Protein AF-A0A6P0Y173-F1 (afdb_monomer_lite)

Foldseek 3Di:
DVVVVVVPDPDLVVVLVVLLVVLVVCVVVVVLLVSVVSLQVNVVVLVHHDDSADDPVSLVVLLVVLVVLPVVDPLLCLVVWDEFDPPSLVSNLSSLVSNQVSCVVPPVNCNSVSLSVLQVSCSPRNDDPCNLVSLQSNLVVQCVPVVRNVSSVSSNVSSVD

pLDDT: mean 86.29, std 15.06, range [36.0, 98.5]

Radius of gyration: 15.88 Å; chains: 1; bounding box: 37×30×43 Å

Sequence (161 aa):
MANILLERAKDVWDKVKACEVKIQILISKNQLLEAIQIGLKFLAFLGIYLPEKPDENDVKREEDEIKQKLSCKQIESLIYLPIMREKKQLASMRILSSLLNAAYLGLPKLLPLIVAKQVDLSITYGNMDVSPSAYANHALILCSNVDNIDLGYSLGNLALD

Structure (mmCIF, N/CA/C/O backbone):
data_AF-A0A6P0Y173-F1
#
_entry.id   AF-A0A6P0Y173-F1
#
loop_
_atom_site.group_PDB
_atom_site.id
_atom_site.type_symbol
_atom_site.label_atom_id
_atom_site.label_alt_id
_atom_site.label_comp_id
_atom_site.label_asym_id
_atom_site.label_entity_id
_atom_site.label_seq_id
_atom_site.pdbx_PDB_ins_code
_atom_site.Cartn_x
_atom_site.Cartn_y
_atom_site.Cartn_z
_atom_site.occupancy
_atom_site.B_iso_or_equiv
_atom_site.auth_seq_id
_atom_site.auth_comp_id
_atom_site.auth_asym_id
_atom_site.auth_atom_id
_atom_site.pdbx_PDB_model_num
ATOM 1 N N . MET A 1 1 ? -18.164 -6.371 22.403 1.00 36.00 1 MET A N 1
ATOM 2 C CA . MET A 1 1 ? -18.966 -6.358 21.154 1.00 36.00 1 MET A CA 1
ATOM 3 C C . MET A 1 1 ? -18.128 -6.367 19.869 1.00 36.00 1 MET A C 1
ATOM 5 O O . MET A 1 1 ? -18.474 -7.120 18.971 1.00 36.00 1 MET A O 1
ATOM 9 N N . ALA A 1 2 ? -17.036 -5.593 19.753 1.00 38.81 2 ALA A N 1
ATOM 10 C CA . ALA A 1 2 ? -16.230 -5.513 18.520 1.00 38.81 2 ALA A CA 1
ATOM 11 C C . ALA A 1 2 ? -15.533 -6.831 18.103 1.00 38.81 2 ALA A C 1
ATOM 13 O O . ALA A 1 2 ? -15.385 -7.079 16.910 1.00 38.81 2 ALA A O 1
ATOM 14 N N . ASN A 1 3 ? -15.182 -7.703 19.059 1.00 41.62 3 ASN A N 1
ATOM 15 C CA . ASN A 1 3 ? -14.514 -8.982 18.769 1.00 41.62 3 ASN A CA 1
ATOM 16 C C . ASN A 1 3 ? -15.436 -10.040 18.134 1.00 41.62 3 ASN A C 1
ATOM 18 O O . ASN A 1 3 ? -14.967 -10.858 17.355 1.00 41.62 3 ASN A O 1
ATOM 22 N N . ILE A 1 4 ? -16.751 -9.988 18.379 1.00 41.81 4 ILE A N 1
ATOM 23 C CA . ILE A 1 4 ? -17.706 -10.996 17.868 1.00 41.81 4 ILE A CA 1
ATOM 24 C C . ILE A 1 4 ? -18.034 -10.757 16.379 1.00 41.81 4 ILE A C 1
ATOM 26 O O . ILE A 1 4 ? -18.337 -11.689 15.637 1.00 41.81 4 ILE A O 1
ATOM 30 N N . LEU A 1 5 ? -17.920 -9.510 15.906 1.00 42.31 5 LEU A N 1
ATOM 31 C CA . LEU A 1 5 ? -18.108 -9.154 14.492 1.00 42.31 5 LEU A CA 1
ATOM 32 C C . LEU A 1 5 ? -16.970 -9.667 13.588 1.00 42.31 5 LEU A C 1
ATOM 34 O O . LEU A 1 5 ? -17.189 -9.872 12.396 1.00 42.31 5 LEU A O 1
ATOM 38 N N . LEU A 1 6 ? -15.777 -9.919 14.139 1.00 47.28 6 LEU A N 1
ATOM 39 C CA . LEU A 1 6 ? -14.631 -10.437 13.384 1.00 47.28 6 LEU A CA 1
ATOM 40 C C . LEU A 1 6 ? -14.712 -11.952 13.134 1.00 47.28 6 LEU A C 1
ATOM 42 O O . LEU A 1 6 ? -14.209 -12.414 12.110 1.00 47.28 6 LEU A O 1
ATOM 46 N N . GLU A 1 7 ? -15.389 -12.712 13.996 1.00 44.06 7 GLU A N 1
ATOM 47 C CA . GLU A 1 7 ? -15.530 -14.173 13.861 1.00 44.06 7 GLU A CA 1
ATOM 48 C C . GLU A 1 7 ? -16.681 -14.602 12.933 1.00 44.06 7 GLU A C 1
ATOM 50 O O . GLU A 1 7 ? -16.680 -15.726 12.438 1.00 44.06 7 GLU A O 1
ATOM 55 N N . ARG A 1 8 ? -17.653 -13.719 12.649 1.00 44.91 8 ARG A N 1
ATOM 56 C CA . ARG A 1 8 ? -18.863 -14.057 11.864 1.00 44.91 8 ARG A CA 1
ATOM 57 C C . ARG A 1 8 ? -18.916 -13.535 10.428 1.00 44.91 8 ARG A C 1
ATOM 59 O O . ARG A 1 8 ? -19.860 -13.877 9.716 1.00 44.91 8 ARG A O 1
ATOM 66 N N . ALA A 1 9 ? -17.953 -12.738 9.971 1.00 45.97 9 ALA A N 1
ATOM 67 C CA . ALA A 1 9 ? -17.941 -12.323 8.568 1.00 45.97 9 ALA A CA 1
ATOM 68 C C . ALA A 1 9 ? -17.528 -13.511 7.679 1.00 45.97 9 ALA A C 1
ATOM 70 O O . ALA A 1 9 ? -16.369 -13.928 7.693 1.00 45.97 9 ALA A O 1
ATOM 71 N N . LYS A 1 10 ? -18.502 -14.063 6.944 1.00 57.09 10 LYS A N 1
ATOM 72 C CA . LYS A 1 10 ? -18.350 -15.238 6.068 1.00 57.09 10 LYS A CA 1
ATOM 73 C C . LYS A 1 10 ? -17.581 -14.942 4.774 1.00 57.09 10 LYS A C 1
ATOM 75 O O . LYS A 1 10 ? -17.178 -15.884 4.101 1.00 57.09 10 LYS A O 1
ATOM 80 N N . ASP A 1 11 ? -17.339 -13.670 4.455 1.00 78.44 11 ASP A N 1
ATOM 81 C CA . ASP A 1 11 ? -16.552 -13.245 3.300 1.00 78.44 11 ASP A CA 1
ATOM 82 C C . ASP A 1 11 ? -15.548 -12.146 3.694 1.00 78.44 11 ASP A C 1
ATOM 84 O O . ASP A 1 11 ? -15.872 -11.209 4.431 1.00 78.44 11 ASP A O 1
ATOM 88 N N . VAL A 1 12 ? -14.311 -12.254 3.201 1.00 81.00 12 VAL A N 1
ATOM 89 C CA . VAL A 1 12 ? -13.256 -11.241 3.385 1.00 81.00 12 VAL A CA 1
ATOM 90 C C . VAL A 1 12 ? -13.728 -9.874 2.884 1.00 81.00 12 VAL A C 1
ATOM 92 O O . VAL A 1 12 ? -13.390 -8.844 3.467 1.00 81.00 12 VAL A O 1
ATOM 95 N N . TRP A 1 13 ? -14.591 -9.871 1.869 1.00 86.38 13 TRP A N 1
ATOM 96 C CA . TRP A 1 13 ? -15.142 -8.673 1.253 1.00 86.38 13 TRP A CA 1
ATOM 97 C C . TRP A 1 13 ? -16.067 -7.867 2.165 1.00 86.38 13 TRP A C 1
ATOM 99 O O . TRP A 1 13 ? -16.044 -6.638 2.107 1.00 86.38 13 TRP A O 1
ATOM 109 N N . ASP A 1 14 ? -16.820 -8.515 3.055 1.00 88.88 14 ASP A N 1
ATOM 110 C CA . ASP A 1 14 ? -17.654 -7.801 4.028 1.00 88.88 14 ASP A CA 1
ATOM 111 C C . ASP A 1 14 ? -16.785 -7.076 5.061 1.00 88.88 14 ASP A C 1
ATOM 113 O O . ASP A 1 14 ? -17.052 -5.927 5.423 1.00 88.88 14 ASP A O 1
ATOM 117 N N . LYS A 1 15 ? -15.694 -7.723 5.494 1.00 90.56 15 LYS A N 1
ATOM 118 C CA . LYS A 1 15 ? -14.717 -7.117 6.409 1.00 90.56 15 LYS A CA 1
ATOM 119 C C . LYS A 1 15 ? -14.014 -5.928 5.756 1.00 90.56 15 LYS A C 1
ATOM 121 O O . LYS A 1 15 ? -13.855 -4.902 6.414 1.00 90.56 15 LYS A O 1
ATOM 126 N N . VAL A 1 16 ? -13.637 -6.054 4.481 1.00 94.25 16 VAL A N 1
ATOM 127 C CA . VAL A 1 16 ? -13.009 -4.972 3.705 1.00 94.25 16 VAL A CA 1
ATOM 128 C C . VAL A 1 16 ? -13.944 -3.772 3.624 1.00 94.25 16 VAL A C 1
ATOM 130 O O . VAL A 1 16 ? -13.565 -2.697 4.075 1.00 94.25 16 VAL A O 1
ATOM 133 N N . LYS A 1 17 ? -15.191 -3.960 3.171 1.00 94.38 17 LYS A N 1
ATOM 134 C CA . LYS A 1 17 ? -16.179 -2.871 3.071 1.00 94.38 17 LYS A CA 1
ATOM 135 C C . LYS A 1 17 ? -16.407 -2.179 4.413 1.00 94.38 17 LYS A C 1
ATOM 137 O O . LYS A 1 17 ? -16.424 -0.954 4.492 1.00 94.38 17 LYS A O 1
ATOM 142 N N . ALA A 1 18 ? -16.552 -2.953 5.490 1.00 95.31 18 ALA A N 1
ATOM 143 C CA . ALA A 1 18 ? -16.719 -2.395 6.827 1.00 95.31 18 ALA A CA 1
ATOM 144 C C . ALA A 1 18 ? -15.488 -1.593 7.286 1.00 95.31 18 ALA A C 1
ATOM 146 O O . ALA A 1 18 ? -15.638 -0.581 7.972 1.00 95.31 18 ALA A O 1
ATOM 147 N N . CYS A 1 19 ? -14.279 -2.033 6.927 1.00 96.88 19 CYS A N 1
ATOM 148 C CA . CYS A 1 19 ? -13.046 -1.309 7.219 1.00 96.88 19 CYS A CA 1
ATOM 149 C C . CYS A 1 19 ? -12.946 -0.010 6.410 1.00 96.88 19 CYS A C 1
ATOM 151 O O . CYS A 1 19 ? -12.697 1.040 6.994 1.00 96.88 19 CYS A O 1
ATOM 153 N N . GLU A 1 20 ? -13.213 -0.057 5.103 1.00 97.12 20 GLU A N 1
ATOM 154 C CA . GLU A 1 20 ? -13.207 1.114 4.217 1.00 97.12 20 GLU A CA 1
ATOM 155 C C . GLU A 1 20 ? -14.170 2.193 4.718 1.00 97.12 20 GLU A C 1
ATOM 157 O O . GLU A 1 20 ? -13.779 3.345 4.879 1.00 97.12 20 GLU A O 1
ATOM 162 N N . VAL A 1 21 ? -15.409 1.816 5.048 1.00 97.81 21 VAL A N 1
ATOM 163 C CA . VAL A 1 21 ? -16.408 2.755 5.581 1.00 97.81 21 VAL A CA 1
ATOM 164 C C . VAL A 1 21 ? -15.919 3.406 6.877 1.00 97.81 21 VAL A C 1
ATOM 166 O O . VAL A 1 21 ? -16.058 4.616 7.044 1.00 97.81 21 VAL A O 1
ATOM 169 N N . LYS A 1 22 ? -15.303 2.641 7.787 1.00 98.00 22 LYS A N 1
ATOM 170 C CA . LYS A 1 22 ? -14.732 3.199 9.025 1.00 98.00 22 LYS A CA 1
ATOM 171 C C . LYS A 1 22 ? -13.598 4.180 8.743 1.00 98.00 22 LYS A C 1
ATOM 173 O O . LYS A 1 22 ? -13.576 5.244 9.355 1.00 98.00 22 LYS A O 1
ATOM 178 N N . ILE A 1 23 ? -12.696 3.838 7.823 1.00 98.31 23 ILE A N 1
ATOM 179 C CA . ILE A 1 23 ? -11.605 4.719 7.387 1.00 98.31 23 ILE A CA 1
ATOM 180 C C . ILE A 1 23 ? -12.187 6.032 6.850 1.00 98.31 23 ILE A C 1
ATOM 182 O O . ILE A 1 23 ? -11.801 7.097 7.321 1.00 98.31 23 ILE A O 1
ATOM 186 N N . GLN A 1 24 ? -13.180 5.976 5.957 1.00 97.88 24 GLN A N 1
ATOM 187 C CA . GLN A 1 24 ? -13.796 7.180 5.387 1.00 97.88 24 GLN A CA 1
ATOM 188 C C . GLN A 1 24 ? -14.530 8.032 6.433 1.00 97.88 24 GLN A C 1
ATOM 190 O O . GLN A 1 24 ? -14.412 9.256 6.419 1.00 97.88 24 GLN A O 1
ATOM 195 N N . ILE A 1 25 ? -15.235 7.413 7.387 1.00 98.19 25 ILE A N 1
ATOM 196 C CA . ILE A 1 25 ? -15.872 8.136 8.500 1.00 98.19 25 ILE A CA 1
ATOM 197 C C . ILE A 1 25 ? -14.822 8.887 9.324 1.00 98.19 25 ILE A C 1
ATOM 199 O O . ILE A 1 25 ? -15.028 10.052 9.657 1.00 98.19 25 ILE A O 1
ATOM 203 N N . LEU A 1 26 ? -13.694 8.255 9.642 1.00 98.31 26 LEU A N 1
ATOM 204 C CA . LEU A 1 26 ? -12.624 8.890 10.414 1.00 98.31 26 LEU A CA 1
ATOM 205 C C . LEU A 1 26 ? -11.963 10.024 9.629 1.00 98.31 26 LEU A C 1
ATOM 207 O O . LEU A 1 26 ? -11.776 11.108 10.175 1.00 98.31 26 LEU A O 1
ATOM 211 N N . ILE A 1 27 ? -11.704 9.824 8.334 1.00 97.38 27 ILE A N 1
ATOM 212 C CA . ILE A 1 27 ? -11.196 10.877 7.446 1.00 97.38 27 ILE A CA 1
ATOM 213 C C . ILE A 1 27 ? -12.158 12.073 7.416 1.00 97.38 27 ILE A C 1
ATOM 215 O O . ILE A 1 27 ? -11.715 13.202 7.601 1.00 97.38 27 ILE A O 1
ATOM 219 N N . SER A 1 28 ? -13.474 11.851 7.290 1.00 96.94 28 SER A N 1
ATOM 220 C CA . SER A 1 28 ? -14.474 12.938 7.299 1.00 96.94 28 SER A CA 1
ATOM 221 C C . SER A 1 28 ? -14.523 13.729 8.612 1.00 96.94 28 SER A C 1
ATOM 223 O O . SER A 1 28 ? -14.963 14.875 8.632 1.00 96.94 28 SER A O 1
ATOM 225 N N . LYS A 1 29 ? -14.048 13.129 9.708 1.00 97.62 29 LYS A N 1
ATOM 226 C CA . LYS A 1 29 ? -13.920 13.757 11.029 1.00 97.62 29 LYS A CA 1
ATOM 227 C C . LYS A 1 29 ? -12.521 14.325 11.284 1.00 97.62 29 LYS A C 1
ATOM 229 O O . LYS A 1 29 ? -12.228 14.722 12.407 1.00 97.62 29 LYS A O 1
ATOM 234 N N . ASN A 1 30 ? -11.656 14.343 10.267 1.00 95.81 30 ASN A N 1
ATOM 235 C CA . ASN A 1 30 ? -10.248 14.729 10.357 1.00 95.81 30 ASN A CA 1
ATOM 236 C C . ASN A 1 30 ? -9.426 13.880 11.356 1.00 95.81 30 ASN A C 1
ATOM 238 O O . ASN A 1 30 ? -8.389 14.305 11.860 1.00 95.81 30 ASN A O 1
ATOM 242 N N . GLN A 1 31 ? -9.868 12.652 11.635 1.00 98.19 31 GLN A N 1
ATOM 243 C CA . GLN A 1 31 ? -9.213 11.693 12.530 1.00 98.19 31 GLN A CA 1
ATOM 244 C C . GLN A 1 31 ? -8.232 10.801 11.747 1.00 98.19 31 GLN A C 1
ATOM 246 O O . GLN A 1 31 ? -8.359 9.577 11.692 1.00 98.19 31 GLN A O 1
ATOM 251 N N . LEU A 1 32 ? -7.257 11.430 11.086 1.00 97.81 32 LEU A N 1
ATOM 252 C CA . LEU A 1 32 ? -6.408 10.782 10.077 1.00 97.81 32 LEU A CA 1
ATOM 253 C C . LEU A 1 32 ? -5.532 9.656 10.649 1.00 97.81 32 LEU A C 1
ATOM 255 O O . LEU A 1 32 ? -5.480 8.566 10.083 1.00 97.81 32 LEU A O 1
ATOM 259 N N . LEU A 1 33 ? -4.881 9.884 11.795 1.00 98.00 33 LEU A N 1
ATOM 260 C CA . LEU A 1 33 ? -4.010 8.881 12.425 1.00 98.00 33 LEU A CA 1
ATOM 261 C C . LEU A 1 33 ? -4.787 7.643 12.887 1.00 98.00 33 LEU A C 1
ATOM 263 O O . LEU A 1 33 ? -4.295 6.521 12.791 1.00 98.00 33 LEU A O 1
ATOM 267 N N . GLU A 1 34 ? -6.020 7.829 13.351 1.00 98.06 34 GLU A N 1
ATOM 268 C CA . GLU A 1 34 ? -6.892 6.728 13.766 1.00 98.06 34 GLU A CA 1
ATOM 269 C C . GLU A 1 34 ? -7.369 5.915 12.556 1.00 98.06 34 GLU A C 1
ATOM 271 O O . GLU A 1 34 ? -7.411 4.683 12.615 1.00 98.06 34 GLU A O 1
ATOM 276 N N . ALA A 1 35 ? -7.662 6.588 11.435 1.00 98.31 35 ALA A N 1
ATOM 277 C CA . ALA A 1 35 ? -7.965 5.933 10.164 1.00 98.31 35 ALA A CA 1
ATO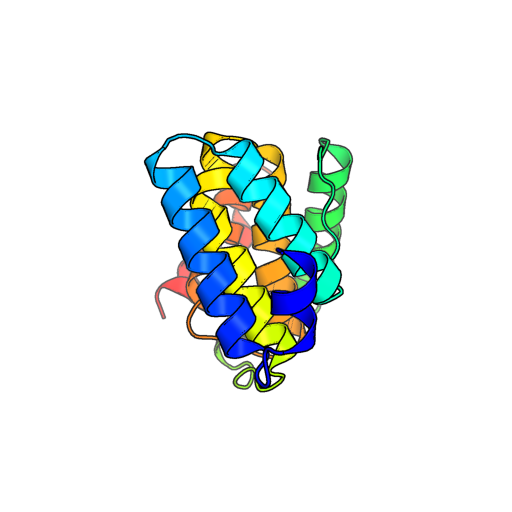M 278 C C . ALA A 1 35 ? -6.789 5.056 9.701 1.00 98.31 35 ALA A C 1
ATOM 280 O O . ALA A 1 35 ? -6.986 3.884 9.369 1.00 98.31 35 ALA A O 1
ATOM 281 N N . ILE A 1 36 ? -5.564 5.593 9.768 1.00 98.50 36 ILE A N 1
ATOM 282 C CA . ILE A 1 36 ? -4.327 4.863 9.460 1.00 98.50 36 ILE A CA 1
ATOM 283 C C . ILE A 1 36 ? -4.178 3.644 10.367 1.00 98.50 36 ILE A C 1
ATOM 285 O O . ILE A 1 36 ? -4.020 2.535 9.866 1.00 98.50 36 ILE A O 1
ATOM 289 N N . GLN A 1 37 ? -4.287 3.806 11.687 1.00 98.25 37 GLN A N 1
ATOM 290 C CA . GLN A 1 37 ? -4.130 2.691 12.627 1.00 98.25 37 GLN A CA 1
ATOM 291 C C . GLN A 1 37 ? -5.121 1.550 12.366 1.00 98.25 37 GLN A C 1
ATOM 293 O O . GLN A 1 37 ? -4.754 0.379 12.464 1.00 98.25 37 GLN A O 1
ATOM 298 N N . ILE A 1 38 ? -6.377 1.862 12.035 1.00 98.00 38 ILE A N 1
ATOM 299 C CA . ILE A 1 38 ? -7.373 0.835 11.697 1.00 98.00 38 ILE A CA 1
ATOM 300 C C . ILE A 1 38 ? -7.002 0.121 10.399 1.00 98.00 38 ILE A C 1
ATOM 302 O O . ILE A 1 38 ? -7.060 -1.110 10.354 1.00 98.00 38 ILE A O 1
ATOM 306 N N . GLY A 1 39 ? -6.592 0.864 9.371 1.00 98.06 39 GLY A N 1
ATOM 307 C CA . GLY A 1 39 ? -6.164 0.274 8.109 1.00 98.06 39 GLY A CA 1
ATOM 308 C C . GLY A 1 39 ? -4.920 -0.602 8.258 1.00 98.06 39 GLY A C 1
ATOM 309 O O . GLY A 1 39 ? -4.926 -1.729 7.774 1.00 98.06 39 GLY A O 1
ATOM 310 N N . LEU A 1 40 ? -3.903 -0.159 9.005 1.00 98.38 40 LEU A N 1
ATOM 311 C CA . LEU A 1 40 ? -2.695 -0.947 9.286 1.00 98.38 40 LEU A CA 1
ATOM 312 C C . LEU A 1 40 ? -3.012 -2.244 10.039 1.00 98.38 40 LEU A C 1
ATOM 314 O O . LEU A 1 40 ? -2.523 -3.310 9.671 1.00 98.38 40 LEU A O 1
ATOM 318 N N . LYS A 1 41 ? -3.899 -2.193 11.041 1.00 97.75 41 LYS A N 1
ATOM 319 C CA . LYS A 1 41 ? -4.370 -3.400 11.742 1.00 97.75 41 LYS A CA 1
ATOM 320 C C . LYS A 1 41 ? -5.096 -4.363 10.804 1.00 97.75 41 LYS A C 1
ATOM 322 O O . LYS A 1 41 ? -4.937 -5.578 10.922 1.00 97.75 41 LYS A O 1
ATOM 327 N N . PHE A 1 42 ? -5.892 -3.840 9.874 1.00 97.25 42 PHE A N 1
ATOM 328 C CA . PHE A 1 42 ? -6.581 -4.666 8.889 1.00 97.25 42 PHE A CA 1
ATOM 329 C C . PHE A 1 42 ? -5.609 -5.280 7.874 1.00 97.25 42 PHE A C 1
ATOM 331 O O . PHE A 1 42 ? -5.726 -6.459 7.548 1.00 97.25 42 PHE A O 1
ATOM 338 N N . LEU A 1 43 ? -4.615 -4.516 7.419 1.00 98.12 43 LEU A N 1
ATOM 339 C CA . LEU A 1 43 ? -3.540 -5.010 6.560 1.00 98.12 43 LEU A CA 1
ATOM 340 C C . LEU A 1 43 ? -2.741 -6.118 7.252 1.00 98.12 43 LEU A C 1
ATOM 342 O O . LEU A 1 43 ? -2.509 -7.154 6.633 1.00 98.12 43 LEU A O 1
ATOM 346 N N . ALA A 1 44 ? -2.437 -5.982 8.546 1.00 97.38 44 ALA A N 1
ATOM 347 C CA . ALA A 1 44 ? -1.769 -7.028 9.320 1.00 97.38 44 ALA A CA 1
ATOM 348 C C . ALA A 1 44 ? -2.607 -8.319 9.393 1.00 97.38 44 ALA A C 1
ATOM 350 O O . ALA A 1 44 ? -2.074 -9.417 9.239 1.00 97.38 44 ALA A O 1
ATOM 351 N N . PHE A 1 45 ? -3.935 -8.209 9.529 1.00 93.81 45 PHE A N 1
ATOM 352 C CA . PHE A 1 45 ? -4.844 -9.358 9.405 1.00 93.81 45 PHE A CA 1
ATOM 353 C C . PHE A 1 45 ? -4.787 -10.003 8.005 1.00 93.81 45 PHE A C 1
ATOM 355 O O . PHE A 1 45 ? -4.890 -11.223 7.869 1.00 93.81 45 PHE A O 1
ATOM 362 N N . LEU A 1 46 ? -4.556 -9.204 6.961 1.00 94.50 46 LEU A N 1
ATOM 363 C CA . LEU A 1 46 ? -4.260 -9.664 5.602 1.00 94.50 46 LEU A CA 1
ATOM 364 C C . LEU A 1 46 ? -2.770 -10.011 5.393 1.00 94.50 46 LEU A C 1
ATOM 366 O O . LEU A 1 46 ? -2.356 -10.258 4.267 1.00 94.50 46 LEU A O 1
ATOM 370 N N . GLY A 1 47 ? -1.946 -10.095 6.437 1.00 95.88 47 GLY A N 1
ATOM 371 C CA . GLY A 1 47 ? -0.525 -10.445 6.337 1.00 95.88 47 GLY A CA 1
ATOM 372 C C . GLY A 1 47 ? 0.364 -9.411 5.636 1.00 95.88 47 GLY A C 1
ATOM 373 O O . GLY A 1 47 ? 1.478 -9.759 5.257 1.00 95.88 47 GLY A O 1
ATOM 374 N N . ILE A 1 48 ? -0.109 -8.175 5.458 1.00 97.00 48 ILE A N 1
ATOM 375 C CA . ILE A 1 48 ? 0.696 -7.033 5.017 1.00 97.00 48 ILE A CA 1
ATOM 376 C C . ILE A 1 48 ? 1.067 -6.206 6.244 1.00 97.00 48 ILE A C 1
ATOM 378 O O . ILE A 1 48 ? 0.197 -5.727 6.968 1.00 97.00 48 ILE A O 1
ATOM 382 N N . TYR A 1 49 ? 2.362 -6.016 6.462 1.00 96.81 49 TYR A N 1
ATOM 383 C CA . TYR A 1 49 ? 2.884 -5.258 7.591 1.00 96.81 49 TYR A CA 1
ATOM 384 C C . TYR A 1 49 ? 3.574 -4.004 7.070 1.00 96.81 49 TYR A C 1
ATOM 386 O O . TYR A 1 49 ? 4.463 -4.092 6.228 1.00 96.81 49 TYR A O 1
ATOM 394 N N . LEU A 1 50 ? 3.147 -2.850 7.573 1.00 96.56 50 LEU A N 1
ATOM 395 C CA . LEU A 1 50 ? 3.790 -1.560 7.345 1.00 96.56 50 LEU A CA 1
ATOM 396 C C . LEU A 1 50 ? 4.096 -0.936 8.715 1.00 96.56 50 LEU A C 1
ATOM 398 O O . LEU A 1 50 ? 3.331 -1.161 9.661 1.00 96.56 50 LEU A O 1
ATOM 402 N N . PRO A 1 51 ? 5.189 -0.170 8.850 1.00 95.44 51 PRO A N 1
ATOM 403 C CA . PRO A 1 51 ? 5.534 0.493 10.102 1.00 95.44 51 PRO A CA 1
ATOM 404 C C . PRO A 1 51 ? 4.463 1.519 10.495 1.00 95.44 51 PRO A C 1
ATOM 406 O O . PRO A 1 51 ? 4.001 2.310 9.676 1.00 95.44 51 PRO A O 1
ATOM 409 N N . GLU A 1 52 ? 4.092 1.550 11.777 1.00 93.31 52 GLU A N 1
ATOM 410 C CA . GLU A 1 52 ? 3.143 2.550 12.299 1.00 93.31 52 GLU A CA 1
ATOM 411 C C . GLU A 1 52 ? 3.748 3.961 12.376 1.00 93.31 52 GLU A C 1
ATOM 413 O O . GLU A 1 52 ? 3.022 4.955 12.405 1.00 93.31 52 GLU A O 1
ATOM 418 N N . LYS A 1 53 ? 5.080 4.049 12.441 1.00 94.00 53 LYS A N 1
ATOM 419 C CA . LYS A 1 53 ? 5.854 5.293 12.518 1.00 94.00 53 LYS A CA 1
ATOM 420 C C . LYS A 1 53 ? 7.072 5.183 11.593 1.00 94.00 53 LYS A C 1
ATOM 422 O O . LYS A 1 53 ? 8.168 4.961 12.099 1.00 94.00 53 LYS A O 1
ATOM 427 N N . PRO A 1 54 ? 6.873 5.266 10.266 1.00 95.31 54 PRO A N 1
ATOM 428 C CA . PRO A 1 54 ? 7.963 5.141 9.308 1.00 95.31 54 PRO A CA 1
ATOM 429 C C . PRO A 1 54 ? 8.991 6.255 9.487 1.00 95.31 54 PRO A C 1
ATOM 431 O O . PRO A 1 54 ? 8.634 7.421 9.701 1.00 95.31 54 PRO A O 1
ATOM 434 N N . ASP A 1 55 ? 10.259 5.891 9.352 1.00 94.12 55 ASP A N 1
ATOM 435 C CA . ASP A 1 55 ? 11.368 6.831 9.239 1.00 94.12 55 ASP A CA 1
ATOM 436 C C . ASP A 1 55 ? 11.901 6.914 7.794 1.00 94.12 55 ASP A C 1
ATOM 438 O O . ASP A 1 55 ? 11.356 6.309 6.874 1.00 94.12 55 ASP A O 1
ATOM 442 N N . GLU A 1 56 ? 12.944 7.718 7.569 1.00 91.19 56 GLU A N 1
ATOM 443 C CA . GLU A 1 56 ? 13.540 7.864 6.228 1.00 91.19 56 GLU A CA 1
ATOM 444 C C . GLU A 1 56 ? 14.198 6.569 5.728 1.00 91.19 56 GLU A C 1
ATOM 446 O O . GLU A 1 56 ? 14.267 6.329 4.524 1.00 91.19 56 GLU A O 1
ATOM 451 N N . ASN A 1 57 ? 14.688 5.722 6.638 1.00 93.62 57 ASN A N 1
ATOM 452 C CA . ASN A 1 57 ? 15.331 4.467 6.264 1.00 93.62 57 ASN A CA 1
ATOM 453 C C . ASN A 1 57 ? 14.294 3.454 5.782 1.00 93.62 57 ASN A C 1
ATOM 455 O O . ASN A 1 57 ? 14.566 2.715 4.840 1.00 93.62 57 ASN A O 1
ATOM 459 N N . ASP A 1 58 ? 13.112 3.433 6.402 1.00 93.25 58 ASP A N 1
ATOM 460 C CA . ASP A 1 58 ? 11.985 2.624 5.943 1.00 93.25 58 ASP A CA 1
ATOM 461 C C . ASP A 1 58 ? 11.567 3.007 4.520 1.00 93.25 58 ASP A C 1
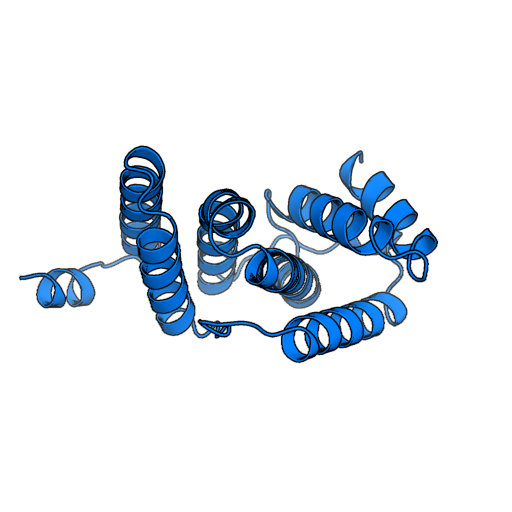ATOM 463 O O . ASP A 1 58 ? 11.380 2.123 3.684 1.00 93.25 58 ASP A O 1
ATOM 467 N N . VAL A 1 59 ? 11.467 4.311 4.232 1.00 91.06 59 VAL A N 1
ATOM 468 C CA . VAL A 1 59 ? 11.135 4.814 2.889 1.00 91.06 59 VAL A CA 1
ATOM 469 C C . VAL A 1 59 ? 12.203 4.397 1.886 1.00 91.06 59 VAL A C 1
ATOM 471 O O . VAL A 1 59 ? 11.890 3.747 0.891 1.00 91.06 59 VAL A O 1
ATOM 474 N N . LYS A 1 60 ? 13.472 4.698 2.182 1.00 89.25 60 LYS A N 1
ATOM 475 C CA . LYS A 1 60 ? 14.591 4.379 1.294 1.00 89.25 60 LYS A CA 1
ATOM 476 C C . LYS A 1 60 ? 14.693 2.880 1.004 1.00 89.25 60 LYS A C 1
ATOM 478 O O . LYS A 1 60 ? 14.911 2.495 -0.139 1.00 89.25 60 LYS A O 1
ATOM 483 N N . ARG A 1 61 ? 14.507 2.031 2.021 1.00 90.50 61 ARG A N 1
ATOM 484 C CA . ARG A 1 61 ? 14.544 0.571 1.861 1.00 90.50 61 ARG A CA 1
ATOM 485 C C . ARG A 1 61 ? 13.474 0.090 0.883 1.00 90.50 61 ARG A C 1
ATOM 487 O O . ARG A 1 61 ? 13.794 -0.679 -0.016 1.00 90.50 61 ARG A O 1
ATOM 494 N N . GLU A 1 62 ? 12.225 0.531 1.039 1.00 88.19 62 GLU A N 1
ATOM 495 C CA . GLU A 1 62 ? 11.152 0.111 0.126 1.00 88.19 62 GLU A CA 1
ATOM 496 C C . GLU A 1 62 ? 11.369 0.658 -1.294 1.00 88.19 62 GLU A C 1
ATOM 498 O O . GLU A 1 62 ? 11.126 -0.060 -2.264 1.00 88.19 62 GLU A O 1
ATOM 503 N N . GLU A 1 63 ? 11.862 1.893 -1.439 1.00 85.38 63 GLU A N 1
ATOM 504 C CA . GLU A 1 63 ? 12.207 2.457 -2.750 1.00 85.38 63 GLU A CA 1
ATOM 505 C C . GLU A 1 63 ? 13.300 1.639 -3.455 1.00 85.38 63 GLU A C 1
ATOM 507 O O . GLU A 1 63 ? 13.148 1.298 -4.631 1.00 85.38 63 GLU A O 1
ATOM 512 N N . ASP A 1 64 ? 14.369 1.274 -2.741 1.00 87.06 64 ASP A N 1
ATOM 513 C CA . ASP A 1 64 ? 15.460 0.449 -3.269 1.00 87.06 64 ASP A CA 1
ATOM 514 C C . ASP A 1 64 ? 14.959 -0.950 -3.680 1.00 87.06 64 ASP A C 1
ATOM 516 O O . ASP A 1 64 ? 15.291 -1.444 -4.764 1.00 87.06 64 ASP A O 1
ATOM 520 N N . GLU A 1 65 ? 14.101 -1.574 -2.864 1.00 87.38 65 GLU A N 1
ATOM 521 C CA . GLU A 1 65 ? 13.497 -2.879 -3.164 1.00 87.38 65 GLU A CA 1
ATOM 522 C C . GLU A 1 65 ? 12.613 -2.841 -4.420 1.00 87.38 65 GLU A C 1
ATOM 524 O O . GLU A 1 65 ? 12.699 -3.730 -5.276 1.00 87.38 65 GLU A O 1
ATOM 529 N N . ILE A 1 66 ? 11.771 -1.812 -4.568 1.00 86.62 66 ILE A N 1
ATOM 530 C CA . ILE A 1 66 ? 10.933 -1.652 -5.763 1.00 86.62 66 ILE A CA 1
ATOM 531 C C . ILE A 1 66 ? 11.786 -1.343 -6.986 1.00 86.62 66 ILE A C 1
ATOM 533 O O . ILE A 1 66 ? 11.573 -1.948 -8.037 1.00 86.62 66 ILE A O 1
ATOM 537 N N . LYS A 1 67 ? 12.782 -0.462 -6.865 1.00 83.88 67 LYS A N 1
ATOM 538 C CA . LYS A 1 67 ? 13.708 -0.147 -7.957 1.00 83.88 67 LYS A CA 1
ATOM 539 C C . LYS A 1 67 ? 14.426 -1.400 -8.453 1.00 83.88 67 LYS A C 1
ATOM 541 O O . LYS A 1 67 ? 14.552 -1.585 -9.661 1.00 83.88 67 LYS A O 1
ATOM 546 N N . GLN A 1 68 ? 14.834 -2.294 -7.552 1.00 85.12 68 GLN A N 1
ATOM 547 C CA . GLN A 1 68 ? 15.424 -3.581 -7.920 1.00 85.12 68 GLN A CA 1
ATOM 548 C C . GLN A 1 68 ? 14.419 -4.506 -8.625 1.00 85.12 68 GLN A C 1
ATOM 550 O O . GLN A 1 68 ? 14.747 -5.114 -9.641 1.00 85.12 68 GLN A O 1
ATOM 555 N N . LYS A 1 69 ? 13.179 -4.609 -8.132 1.00 84.19 69 LYS A N 1
ATOM 556 C CA . LYS A 1 69 ? 12.134 -5.425 -8.783 1.00 84.19 69 LYS A CA 1
ATOM 557 C C . LYS A 1 69 ? 11.775 -4.906 -10.174 1.00 84.19 69 LYS A C 1
ATOM 559 O O . LYS A 1 69 ? 11.527 -5.703 -11.080 1.00 84.19 69 LYS A O 1
ATOM 564 N N . LEU A 1 70 ? 11.760 -3.585 -10.336 1.00 80.12 70 LEU A N 1
ATOM 565 C CA . LEU A 1 70 ? 11.487 -2.914 -11.599 1.00 80.12 70 LEU A CA 1
ATOM 566 C C . LEU A 1 70 ? 12.670 -2.992 -12.561 1.00 80.12 70 LEU A C 1
ATOM 568 O O . LEU A 1 70 ? 12.429 -3.167 -13.741 1.00 80.12 70 LEU A O 1
ATOM 572 N N . SER A 1 71 ? 13.926 -2.951 -12.109 1.00 76.19 71 SER A N 1
ATOM 573 C CA . SER A 1 71 ? 15.083 -3.095 -13.011 1.00 76.19 71 SER A CA 1
ATOM 574 C C . SER A 1 71 ? 15.193 -4.494 -13.628 1.00 76.19 71 SER A C 1
ATOM 576 O O . SER A 1 71 ? 15.736 -4.655 -14.719 1.00 76.19 71 SER A O 1
ATOM 578 N N . CYS A 1 72 ? 14.629 -5.510 -12.968 1.00 69.81 72 CYS A N 1
ATOM 579 C CA . CYS A 1 72 ? 14.495 -6.860 -13.513 1.00 69.81 72 CYS A CA 1
ATOM 580 C C . CYS A 1 72 ? 13.331 -7.021 -14.510 1.00 69.81 72 CYS A C 1
ATOM 582 O O . CYS A 1 72 ? 13.140 -8.117 -15.043 1.00 69.81 72 CYS A O 1
ATOM 584 N N . LYS A 1 73 ? 12.523 -5.979 -14.745 1.00 69.94 73 LYS A N 1
ATOM 585 C CA . LYS A 1 73 ? 11.364 -6.008 -15.642 1.00 69.94 73 LYS A CA 1
ATOM 586 C C . LYS A 1 73 ? 11.404 -4.831 -16.608 1.00 69.94 73 LYS A C 1
ATOM 588 O O . LYS A 1 73 ? 11.908 -3.760 -16.312 1.00 69.94 73 LYS A O 1
ATOM 593 N N . GLN A 1 74 ? 10.824 -5.017 -17.783 1.00 76.44 74 GLN A N 1
ATOM 594 C CA . GLN A 1 74 ? 10.562 -3.888 -18.661 1.00 76.44 74 GLN A CA 1
ATOM 595 C C . GLN A 1 74 ? 9.337 -3.141 -18.109 1.00 76.44 74 GLN A C 1
ATOM 597 O O . GLN A 1 74 ? 8.294 -3.765 -17.919 1.00 76.44 74 GLN A O 1
ATOM 602 N N . ILE A 1 75 ? 9.445 -1.851 -17.786 1.00 77.62 75 ILE A N 1
ATOM 603 C CA . ILE A 1 75 ? 8.357 -1.083 -17.140 1.00 77.62 75 ILE A CA 1
ATOM 604 C C . ILE A 1 75 ? 7.115 -1.056 -18.036 1.00 77.62 75 ILE A C 1
ATOM 606 O O . ILE A 1 75 ? 5.995 -1.240 -17.568 1.00 77.62 75 ILE A O 1
ATOM 610 N N . GLU A 1 76 ? 7.328 -0.953 -19.342 1.00 77.19 76 GLU A N 1
ATOM 611 C CA . GLU A 1 76 ? 6.305 -1.013 -20.384 1.00 77.19 76 GLU A CA 1
ATOM 612 C C . GLU A 1 76 ? 5.580 -2.368 -20.408 1.00 77.19 76 GLU A C 1
ATOM 614 O O . GLU A 1 76 ? 4.468 -2.476 -20.915 1.00 77.19 76 GLU A O 1
ATOM 619 N N . SER A 1 77 ? 6.177 -3.420 -19.833 1.00 83.19 77 SER A N 1
ATOM 620 C CA . SER A 1 77 ? 5.528 -4.729 -19.717 1.00 83.19 77 SER A CA 1
ATOM 621 C C . SER A 1 77 ? 4.529 -4.821 -18.560 1.00 83.19 77 SER A C 1
ATOM 623 O O . SER A 1 77 ? 3.733 -5.760 -18.522 1.00 83.19 77 SER A O 1
ATOM 625 N N . LEU A 1 78 ? 4.539 -3.864 -17.623 1.00 85.62 78 LEU A N 1
ATOM 626 C CA . LEU A 1 78 ? 3.698 -3.916 -16.427 1.00 85.62 78 LEU A CA 1
ATOM 627 C C . LEU A 1 78 ? 2.205 -3.848 -16.759 1.00 85.62 78 LEU A C 1
ATOM 629 O O . LEU A 1 78 ? 1.428 -4.538 -16.108 1.00 85.62 78 LEU A O 1
ATOM 633 N N . ILE A 1 79 ? 1.793 -3.108 -17.795 1.00 84.12 79 ILE A N 1
ATOM 634 C CA . ILE A 1 79 ? 0.385 -3.067 -18.245 1.00 84.12 79 ILE A CA 1
ATOM 635 C C . ILE A 1 79 ? -0.126 -4.420 -18.741 1.00 84.12 79 ILE A C 1
ATOM 637 O O . ILE A 1 79 ? -1.315 -4.706 -18.629 1.00 84.12 79 ILE A O 1
ATOM 641 N N . TYR A 1 80 ? 0.767 -5.283 -19.229 1.00 87.94 80 TYR A N 1
ATOM 642 C CA . TYR A 1 80 ? 0.417 -6.605 -19.750 1.00 87.94 80 TYR A CA 1
ATOM 643 C C . TYR A 1 80 ? 0.445 -7.703 -18.682 1.00 87.94 80 TYR A C 1
ATOM 645 O O . TYR A 1 80 ? 0.253 -8.879 -19.005 1.00 87.94 80 TYR A O 1
ATOM 653 N N . LEU A 1 81 ? 0.691 -7.359 -17.413 1.00 91.56 81 LEU A N 1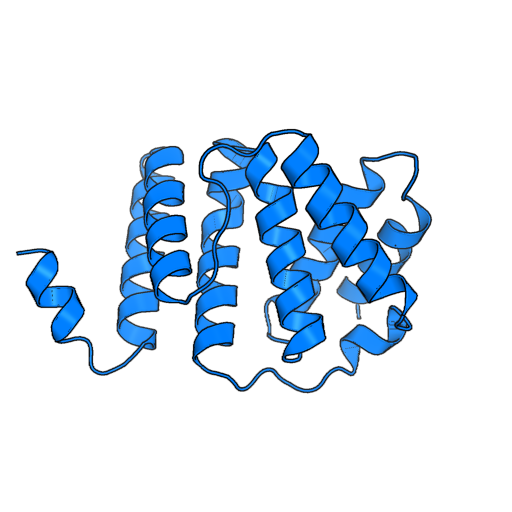
ATOM 654 C CA . LEU A 1 81 ? 0.592 -8.328 -16.328 1.00 91.56 81 LEU A CA 1
ATOM 655 C C . LEU A 1 81 ? -0.833 -8.903 -16.253 1.00 91.56 81 LEU A C 1
ATOM 657 O O . LEU A 1 81 ? -1.811 -8.196 -16.513 1.00 91.56 81 LEU A O 1
ATOM 661 N N . PRO A 1 82 ? -0.974 -10.193 -15.895 1.00 93.88 82 PRO A N 1
ATOM 662 C CA . PRO A 1 82 ? -2.283 -10.822 -15.783 1.00 93.88 82 PRO A CA 1
ATOM 663 C C . PRO A 1 82 ? -3.147 -10.102 -14.744 1.00 93.88 82 PRO A C 1
ATOM 665 O O . PRO A 1 82 ? -2.640 -9.421 -13.861 1.00 93.88 82 PRO A O 1
ATOM 668 N N . ILE A 1 83 ? -4.462 -10.291 -14.808 1.00 95.25 83 ILE A N 1
ATOM 669 C CA . ILE A 1 83 ? -5.375 -9.761 -13.787 1.00 95.25 83 ILE A CA 1
ATOM 670 C C . ILE A 1 83 ? -5.126 -10.476 -12.453 1.00 95.25 83 ILE A C 1
ATOM 672 O O . ILE A 1 83 ? -5.094 -11.709 -12.414 1.00 95.25 83 ILE A O 1
ATOM 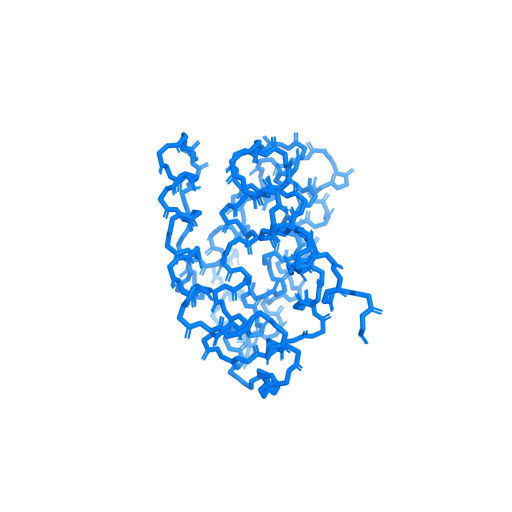676 N N . MET A 1 84 ? -5.035 -9.707 -11.367 1.00 96.31 84 MET A N 1
ATOM 677 C CA . MET A 1 84 ? -4.926 -10.206 -9.998 1.00 96.31 84 MET A CA 1
ATOM 678 C C . MET A 1 84 ? -6.166 -11.019 -9.613 1.00 96.31 84 MET A C 1
ATOM 680 O O . MET A 1 84 ? -7.302 -10.560 -9.754 1.00 96.31 84 MET A O 1
ATOM 684 N N . ARG A 1 85 ? -5.965 -12.244 -9.111 1.00 92.12 85 ARG A N 1
ATOM 685 C CA . ARG A 1 85 ? -7.066 -13.163 -8.752 1.00 92.12 85 ARG A CA 1
ATOM 686 C C . ARG A 1 85 ? -7.083 -13.558 -7.284 1.00 92.12 85 ARG A C 1
ATOM 688 O O . ARG A 1 85 ? -8.139 -13.970 -6.793 1.00 92.12 85 ARG A O 1
ATOM 695 N N . GLU A 1 86 ? -5.973 -13.439 -6.554 1.00 92.19 86 GLU A N 1
ATOM 696 C CA . GLU A 1 86 ? -5.977 -13.764 -5.131 1.00 92.19 86 GLU A CA 1
ATOM 697 C C . GLU A 1 86 ? -6.846 -12.771 -4.353 1.00 92.19 86 GLU A C 1
ATOM 699 O O . GLU A 1 86 ? -6.490 -11.610 -4.153 1.00 92.19 86 GLU A O 1
ATOM 704 N N . LYS A 1 87 ? -7.974 -13.261 -3.821 1.00 91.00 87 LYS A N 1
ATOM 705 C CA . LYS A 1 87 ? -8.926 -12.464 -3.023 1.00 91.00 87 LYS A CA 1
ATOM 706 C C . LYS A 1 87 ? -8.255 -11.661 -1.909 1.00 91.00 87 LYS A C 1
ATOM 708 O O . LYS A 1 87 ? -8.654 -10.536 -1.631 1.00 91.00 87 LYS A O 1
ATOM 713 N N . LYS A 1 88 ? -7.245 -12.250 -1.268 1.00 93.00 88 LYS A N 1
ATOM 714 C CA . LYS A 1 88 ? -6.492 -11.622 -0.182 1.00 93.00 88 LYS A CA 1
ATOM 715 C C . LYS A 1 88 ? -5.707 -10.398 -0.666 1.00 93.00 88 LYS A C 1
ATOM 717 O O . LYS A 1 88 ? -5.710 -9.391 0.028 1.00 93.00 88 LYS A O 1
ATOM 722 N N . GLN A 1 89 ? -5.107 -10.459 -1.854 1.00 95.25 89 GLN A N 1
ATOM 723 C CA . GLN A 1 89 ? -4.334 -9.345 -2.405 1.00 95.25 89 GLN A CA 1
ATOM 724 C C . GLN A 1 89 ? -5.232 -8.265 -2.991 1.00 95.25 89 GLN A C 1
ATOM 726 O O . GLN A 1 89 ? -5.002 -7.087 -2.734 1.00 95.25 89 GLN A O 1
ATOM 731 N N . LEU A 1 90 ? -6.339 -8.653 -3.629 1.00 95.62 90 LEU A N 1
ATOM 732 C CA . LEU A 1 90 ? -7.372 -7.701 -4.040 1.00 95.62 90 LEU A CA 1
ATOM 733 C C . LEU A 1 90 ? -7.940 -6.925 -2.832 1.00 95.62 90 LEU A C 1
ATOM 735 O O . LEU A 1 90 ? -8.165 -5.717 -2.903 1.00 95.62 90 LEU A O 1
ATOM 739 N N . ALA A 1 91 ? -8.139 -7.601 -1.696 1.00 95.75 91 ALA A N 1
ATOM 740 C CA . ALA A 1 91 ? -8.530 -6.961 -0.442 1.00 95.75 91 ALA A CA 1
ATOM 741 C C . ALA A 1 91 ? -7.448 -5.999 0.083 1.00 95.75 91 ALA A C 1
ATOM 743 O O . ALA A 1 91 ? -7.774 -4.878 0.474 1.00 95.75 91 ALA A O 1
ATOM 744 N N . SER A 1 92 ? -6.174 -6.404 0.062 1.00 97.56 92 SER A N 1
ATOM 745 C CA . SER A 1 92 ? -5.048 -5.554 0.472 1.00 97.56 92 SER A CA 1
ATOM 746 C C . SER A 1 92 ? -4.956 -4.286 -0.377 1.00 97.56 92 SER A C 1
ATOM 748 O O . SER A 1 92 ? -4.873 -3.195 0.183 1.00 97.56 92 SER A O 1
ATOM 750 N N . MET A 1 93 ? -5.047 -4.409 -1.707 1.00 97.81 93 MET A N 1
ATOM 751 C CA . MET A 1 93 ? -5.000 -3.282 -2.648 1.00 97.81 93 MET A CA 1
ATOM 752 C C . MET A 1 93 ? -6.063 -2.230 -2.329 1.00 97.81 93 MET A C 1
ATOM 754 O O . MET A 1 93 ? -5.762 -1.041 -2.285 1.00 97.81 93 MET A O 1
ATOM 758 N N . ARG A 1 94 ? -7.292 -2.659 -2.027 1.00 97.50 94 ARG A N 1
ATOM 759 C CA . ARG A 1 94 ? -8.385 -1.753 -1.653 1.00 97.50 94 ARG A CA 1
ATOM 760 C C . ARG A 1 94 ? -8.142 -1.007 -0.349 1.00 97.50 94 ARG A C 1
ATOM 762 O O . ARG A 1 94 ? -8.365 0.200 -0.279 1.00 97.50 94 ARG A O 1
ATOM 769 N N . ILE A 1 95 ? -7.669 -1.709 0.680 1.00 98.31 95 ILE A N 1
ATOM 770 C CA . ILE A 1 95 ? -7.373 -1.075 1.968 1.00 98.31 95 ILE A CA 1
ATOM 771 C C . ILE A 1 95 ? -6.213 -0.087 1.819 1.00 98.31 95 ILE A C 1
ATOM 773 O O . ILE A 1 95 ? -6.335 1.038 2.299 1.00 98.31 95 ILE A O 1
ATOM 777 N N . LEU A 1 96 ? -5.150 -0.452 1.095 1.00 98.31 96 LEU A N 1
ATOM 778 C CA . LEU A 1 96 ? -4.042 0.452 0.764 1.00 98.31 96 LEU A CA 1
ATOM 779 C C . LEU A 1 96 ? -4.551 1.716 0.052 1.00 98.31 96 LEU A C 1
ATOM 781 O O . LEU A 1 96 ? -4.279 2.822 0.516 1.00 98.31 96 LEU A O 1
ATOM 785 N N . SER A 1 97 ? -5.380 1.569 -0.989 1.00 97.44 97 SER A N 1
ATOM 786 C CA . SER A 1 97 ? -5.985 2.705 -1.700 1.00 97.44 97 SER A CA 1
ATOM 787 C C . SER A 1 97 ? -6.830 3.594 -0.785 1.00 97.44 97 SER A C 1
ATOM 789 O O . SER A 1 97 ? -6.766 4.818 -0.876 1.00 97.44 97 SER A O 1
ATOM 791 N N . SER A 1 98 ? -7.595 3.002 0.140 1.00 97.38 98 SER A N 1
ATOM 792 C CA . SER A 1 98 ? -8.438 3.759 1.077 1.00 97.38 98 SER A CA 1
ATOM 793 C C . SER A 1 98 ? -7.640 4.622 2.065 1.00 97.38 98 SER A C 1
ATOM 795 O O . SER A 1 98 ? -8.183 5.582 2.614 1.00 97.38 98 SER A O 1
ATOM 797 N N . LEU A 1 99 ? -6.360 4.297 2.278 1.00 98.06 99 LEU A N 1
ATOM 798 C CA . LEU A 1 99 ? -5.464 4.996 3.196 1.00 98.06 99 LEU A CA 1
ATOM 799 C C . LEU A 1 99 ? -4.669 6.131 2.545 1.00 98.06 99 LEU A C 1
ATOM 801 O O . LEU A 1 99 ? -4.132 6.950 3.287 1.00 98.06 99 LEU A O 1
ATOM 805 N N . LEU A 1 100 ? -4.606 6.217 1.210 1.00 95.88 100 LEU A N 1
ATOM 806 C CA . LEU A 1 100 ? -3.748 7.179 0.500 1.00 95.88 100 LEU A CA 1
ATOM 807 C C . LEU A 1 100 ? -3.955 8.622 0.984 1.00 95.88 100 LEU A C 1
ATOM 809 O O . LEU A 1 100 ? -2.996 9.284 1.371 1.00 95.88 100 LEU A O 1
ATOM 813 N N . ASN A 1 101 ? -5.208 9.080 1.064 1.00 93.56 101 ASN A N 1
ATOM 814 C CA . ASN A 1 101 ? -5.526 10.438 1.522 1.00 93.56 101 ASN A CA 1
ATOM 815 C C . ASN A 1 101 ? -5.139 10.674 2.989 1.00 93.56 101 ASN A C 1
ATOM 817 O O . ASN A 1 101 ? -4.598 11.725 3.332 1.00 93.56 101 ASN A O 1
ATOM 821 N N . ALA A 1 102 ? -5.405 9.699 3.865 1.00 96.94 102 ALA A N 1
ATOM 822 C CA . ALA A 1 102 ? -5.062 9.815 5.278 1.00 96.94 102 ALA A CA 1
ATOM 823 C C . ALA A 1 102 ? -3.543 9.836 5.484 1.00 96.94 102 ALA A C 1
ATOM 825 O O . ALA A 1 102 ? -3.053 10.626 6.287 1.00 96.94 102 ALA A O 1
ATOM 826 N N . ALA A 1 103 ? -2.802 9.011 4.741 1.00 97.00 103 ALA A N 1
ATOM 827 C CA . ALA A 1 103 ? -1.346 8.989 4.765 1.00 97.00 103 ALA A CA 1
ATOM 828 C C . ALA A 1 103 ? -0.763 10.304 4.234 1.00 97.00 103 ALA A C 1
ATOM 830 O O . ALA A 1 103 ? 0.053 10.909 4.920 1.00 97.00 103 ALA A O 1
ATOM 831 N N . TYR A 1 104 ? -1.238 10.796 3.086 1.00 93.88 104 TYR A N 1
ATOM 832 C CA . TYR A 1 104 ? -0.771 12.055 2.498 1.00 93.88 104 TYR A CA 1
ATOM 833 C C . TYR A 1 104 ? -0.902 13.245 3.460 1.00 93.88 104 TYR A C 1
ATOM 835 O O . TYR A 1 104 ? 0.022 14.043 3.578 1.00 93.88 104 TYR A O 1
ATOM 843 N N . LEU A 1 105 ? -2.023 13.347 4.182 1.00 94.50 105 LEU A N 1
ATOM 844 C CA . LEU A 1 105 ? -2.291 14.479 5.076 1.00 94.50 105 LEU A CA 1
ATOM 845 C C . LEU A 1 105 ? -1.780 14.278 6.512 1.00 94.50 105 LEU A C 1
ATOM 847 O O . LEU A 1 105 ? -1.375 15.238 7.161 1.00 94.50 105 LEU A O 1
ATOM 851 N N . GLY A 1 106 ? -1.850 13.054 7.039 1.00 94.12 106 GLY A N 1
ATOM 852 C CA . GLY A 1 106 ? -1.645 12.771 8.464 1.00 94.12 106 GLY A CA 1
ATOM 853 C C . GLY A 1 106 ? -0.316 12.103 8.806 1.00 94.12 106 GLY A C 1
ATOM 854 O O . GLY A 1 106 ? 0.178 12.276 9.918 1.00 94.12 106 GLY A O 1
ATOM 855 N N . LEU A 1 107 ? 0.270 11.338 7.880 1.00 95.94 107 LEU A N 1
ATOM 856 C CA . LEU A 1 107 ? 1.547 10.650 8.084 1.00 95.94 107 LEU A CA 1
ATOM 857 C C . LEU A 1 107 ? 2.297 10.515 6.747 1.00 95.94 107 LEU A C 1
ATOM 859 O O . LEU A 1 107 ? 2.395 9.406 6.217 1.00 95.94 107 LEU A O 1
ATOM 863 N N . PRO A 1 108 ? 2.828 11.618 6.182 1.00 93.38 108 PRO A N 1
ATOM 864 C CA . PRO A 1 108 ? 3.316 11.649 4.798 1.00 93.38 108 PRO A CA 1
ATOM 865 C C . PRO A 1 108 ? 4.391 10.603 4.489 1.00 93.38 108 PRO A C 1
ATOM 867 O O . PRO A 1 108 ? 4.408 10.046 3.398 1.00 93.38 108 PRO A O 1
ATOM 870 N N . LYS A 1 109 ? 5.233 10.261 5.474 1.00 94.38 109 LYS A N 1
ATOM 871 C CA . LYS A 1 109 ? 6.257 9.212 5.348 1.00 94.38 109 LYS A CA 1
ATOM 872 C C . LYS A 1 109 ? 5.689 7.814 5.117 1.00 94.38 109 LYS A C 1
ATOM 874 O O . LYS A 1 109 ? 6.408 6.965 4.625 1.00 94.38 109 LYS A O 1
ATOM 879 N N . LEU A 1 110 ? 4.422 7.555 5.448 1.00 96.69 110 LEU A N 1
ATOM 880 C CA . LEU A 1 110 ? 3.769 6.268 5.186 1.00 96.69 110 LEU A CA 1
ATOM 881 C C . LEU A 1 110 ? 3.300 6.136 3.732 1.00 96.69 110 LEU A C 1
ATOM 883 O O . LEU A 1 110 ? 3.195 5.021 3.223 1.00 96.69 110 LEU A O 1
ATOM 887 N N . LEU A 1 111 ? 3.021 7.255 3.061 1.00 95.44 111 LEU A N 1
ATOM 888 C CA . LEU A 1 111 ? 2.537 7.266 1.683 1.00 95.44 111 LEU A CA 1
ATOM 889 C C . LEU A 1 111 ? 3.454 6.502 0.708 1.00 95.44 111 LEU A C 1
ATOM 891 O O . LEU A 1 111 ? 2.929 5.628 0.015 1.00 95.44 111 LEU A O 1
ATOM 895 N N . PRO A 1 112 ? 4.782 6.741 0.660 1.00 94.00 112 PRO A N 1
ATOM 896 C CA . PRO A 1 112 ? 5.664 5.985 -0.228 1.00 94.00 112 PRO A CA 1
ATOM 897 C C . PRO A 1 112 ? 5.654 4.485 0.066 1.00 94.00 112 PRO A C 1
ATOM 899 O O . PRO A 1 112 ? 5.622 3.702 -0.876 1.00 94.00 112 PRO A O 1
ATOM 902 N N . LEU A 1 113 ? 5.559 4.060 1.332 1.00 96.25 113 LEU A N 1
ATOM 903 C CA . LEU A 1 113 ? 5.459 2.633 1.663 1.00 96.25 113 LEU A CA 1
ATOM 904 C C . LEU A 1 113 ? 4.138 2.007 1.194 1.00 96.25 113 LEU A C 1
ATOM 906 O O . LEU A 1 113 ? 4.128 0.870 0.724 1.00 96.25 113 LEU A O 1
ATOM 910 N N . ILE A 1 114 ? 3.016 2.730 1.303 1.00 97.31 114 ILE A N 1
ATOM 911 C CA . ILE A 1 114 ? 1.715 2.262 0.795 1.00 97.31 114 ILE A CA 1
ATOM 912 C C . ILE A 1 114 ? 1.787 2.072 -0.719 1.00 97.31 114 ILE A C 1
ATOM 914 O O . ILE A 1 114 ? 1.422 1.009 -1.223 1.00 97.31 114 ILE A O 1
ATOM 918 N N . VAL A 1 115 ? 2.280 3.085 -1.430 1.00 95.56 115 VAL A N 1
ATOM 919 C CA . VAL A 1 115 ? 2.365 3.080 -2.893 1.00 95.56 115 VAL A CA 1
ATOM 920 C C . VAL A 1 115 ? 3.340 2.003 -3.374 1.00 95.56 115 VAL A C 1
ATOM 922 O O . VAL A 1 115 ? 2.980 1.203 -4.237 1.00 95.56 115 VAL A O 1
ATOM 925 N N . ALA A 1 116 ? 4.522 1.895 -2.760 1.00 94.31 116 ALA A N 1
ATOM 926 C CA . ALA A 1 116 ? 5.481 0.824 -3.022 1.00 94.31 116 ALA A CA 1
ATOM 927 C C . ALA A 1 116 ? 4.841 -0.558 -2.839 1.00 94.31 116 ALA A C 1
ATOM 929 O O . ALA A 1 116 ? 4.978 -1.427 -3.701 1.00 94.31 116 ALA A O 1
ATOM 930 N N . LYS A 1 117 ? 4.051 -0.762 -1.775 1.00 96.88 117 LYS A N 1
ATOM 931 C CA . LYS A 1 117 ? 3.361 -2.040 -1.561 1.00 96.88 117 LYS A CA 1
ATOM 932 C C . LYS A 1 117 ? 2.303 -2.335 -2.625 1.00 96.88 117 LYS A C 1
ATOM 934 O O . LYS A 1 117 ? 2.156 -3.489 -3.017 1.00 96.88 117 LYS A O 1
ATOM 939 N N . GLN A 1 118 ? 1.578 -1.329 -3.117 1.00 96.94 118 GLN A N 1
ATOM 940 C CA . GLN A 1 118 ? 0.623 -1.515 -4.219 1.00 96.94 118 GLN A CA 1
ATOM 941 C C . GLN A 1 118 ? 1.327 -1.921 -5.521 1.00 96.94 118 GLN A C 1
ATOM 943 O O . GLN A 1 118 ? 0.851 -2.810 -6.233 1.00 96.94 118 GLN A O 1
ATOM 948 N N . VAL A 1 119 ? 2.480 -1.311 -5.811 1.00 94.62 119 VAL A N 1
ATOM 949 C CA . VAL A 1 119 ? 3.327 -1.677 -6.954 1.00 94.62 119 VAL A CA 1
ATOM 950 C C . VAL A 1 119 ? 3.848 -3.106 -6.798 1.00 94.62 119 VAL A C 1
ATOM 952 O O . VAL A 1 119 ? 3.697 -3.906 -7.718 1.00 94.62 119 VAL A O 1
ATOM 955 N N . ASP A 1 120 ? 4.370 -3.466 -5.625 1.00 94.62 120 ASP A N 1
ATOM 956 C CA . ASP A 1 120 ? 4.864 -4.815 -5.321 1.00 94.62 120 ASP A CA 1
ATOM 957 C C . ASP A 1 120 ? 3.796 -5.899 -5.517 1.00 94.62 120 ASP A C 1
ATOM 959 O O . ASP A 1 120 ? 4.030 -6.918 -6.173 1.00 94.62 120 ASP A O 1
ATOM 963 N N . LEU A 1 121 ? 2.596 -5.661 -4.980 1.00 95.81 121 LEU A N 1
ATOM 964 C CA . LEU A 1 121 ? 1.465 -6.568 -5.140 1.00 95.81 121 LEU A CA 1
ATOM 965 C C . LEU A 1 121 ? 1.073 -6.707 -6.610 1.00 95.81 121 LEU A C 1
ATOM 967 O O . LEU A 1 121 ? 0.810 -7.822 -7.055 1.00 95.81 121 LEU A O 1
ATOM 971 N N . SER A 1 122 ? 1.093 -5.608 -7.367 1.00 95.62 122 SER A N 1
ATOM 972 C CA . SER A 1 122 ? 0.770 -5.633 -8.796 1.00 95.62 122 SER A CA 1
ATOM 973 C C . SER A 1 122 ? 1.810 -6.427 -9.597 1.00 95.62 122 SER A C 1
ATOM 975 O O . SER A 1 122 ? 1.465 -7.278 -10.410 1.00 95.62 122 SER A O 1
ATOM 977 N N . ILE A 1 123 ? 3.099 -6.226 -9.307 1.00 92.94 123 ILE A N 1
ATOM 978 C CA . ILE A 1 123 ? 4.210 -6.957 -9.935 1.00 92.94 123 ILE A CA 1
ATOM 979 C C . ILE A 1 123 ? 4.149 -8.458 -9.624 1.00 92.94 123 ILE A C 1
ATOM 981 O O . ILE A 1 123 ? 4.457 -9.280 -10.490 1.00 92.94 123 ILE A O 1
ATOM 985 N N . THR A 1 124 ? 3.788 -8.812 -8.390 1.00 93.94 124 THR A N 1
ATOM 986 C CA . THR A 1 124 ? 3.845 -10.193 -7.891 1.00 93.94 124 THR A CA 1
ATOM 987 C C . THR A 1 124 ? 2.605 -11.004 -8.262 1.00 93.94 124 THR A C 1
ATOM 989 O O . THR A 1 124 ? 2.725 -12.174 -8.619 1.00 93.94 124 THR A O 1
ATOM 992 N N . TYR A 1 125 ? 1.421 -10.396 -8.182 1.00 95.06 125 TYR A N 1
ATOM 993 C CA . TYR A 1 125 ? 0.133 -11.089 -8.300 1.00 95.06 125 TYR A CA 1
ATOM 994 C C . TYR A 1 125 ? -0.682 -10.665 -9.527 1.00 95.06 125 TYR A C 1
ATOM 996 O O . TYR A 1 125 ? -1.745 -11.229 -9.781 1.00 95.06 125 TYR A O 1
ATOM 1004 N N . GLY A 1 126 ? -0.187 -9.702 -10.305 1.00 94.75 126 GLY A N 1
ATOM 1005 C CA . GLY A 1 126 ? -0.888 -9.151 -11.456 1.00 94.75 126 GLY A CA 1
ATOM 1006 C C . GLY A 1 126 ? -1.645 -7.860 -11.145 1.00 94.75 126 GLY A C 1
ATOM 1007 O O . GLY A 1 126 ? -1.716 -7.414 -10.004 1.00 94.75 126 GLY A O 1
ATOM 1008 N N . ASN A 1 127 ? -2.234 -7.254 -12.170 1.00 95.62 127 ASN A N 1
ATOM 1009 C CA . ASN A 1 127 ? -2.864 -5.942 -12.076 1.00 95.62 127 ASN A CA 1
ATOM 1010 C C . ASN A 1 127 ? -4.298 -5.985 -11.550 1.00 95.62 127 ASN A C 1
ATOM 1012 O O . ASN A 1 127 ? -5.058 -6.929 -11.775 1.00 95.62 127 ASN A O 1
ATOM 1016 N N . MET A 1 128 ? -4.681 -4.894 -10.897 1.00 93.81 128 MET A N 1
ATOM 1017 C CA . MET A 1 128 ? -6.037 -4.566 -10.475 1.00 93.81 128 MET A CA 1
ATOM 1018 C C . MET A 1 128 ? -6.426 -3.193 -11.058 1.00 93.81 128 MET A C 1
ATOM 1020 O O . MET A 1 128 ? -5.570 -2.462 -11.550 1.00 93.81 128 MET A O 1
ATOM 1024 N N . ASP A 1 129 ? -7.705 -2.821 -11.002 1.00 90.12 129 ASP A N 1
ATOM 1025 C CA . ASP A 1 129 ? -8.212 -1.516 -11.463 1.00 90.12 129 ASP A CA 1
ATOM 1026 C C . ASP A 1 129 ? -7.465 -0.307 -10.865 1.00 90.12 129 ASP A C 1
ATOM 1028 O O . ASP A 1 129 ? -7.299 0.715 -11.523 1.00 90.12 129 ASP A O 1
ATOM 1032 N N . VAL A 1 130 ? -6.958 -0.437 -9.639 1.00 90.25 130 VAL A N 1
ATOM 1033 C CA . VAL A 1 130 ? -6.161 0.591 -8.955 1.00 90.25 130 VAL A CA 1
ATOM 1034 C C . VAL A 1 130 ? -4.663 0.581 -9.307 1.00 90.25 130 VAL A C 1
ATOM 1036 O O . VAL A 1 130 ? -3.954 1.513 -8.927 1.00 90.25 130 VAL A O 1
ATOM 1039 N N . SER A 1 131 ? -4.154 -0.435 -10.013 1.00 91.19 131 SER A N 1
ATOM 1040 C CA . SER A 1 131 ? -2.718 -0.569 -10.321 1.00 91.19 131 SER A CA 1
ATOM 1041 C C . SER A 1 131 ? -2.156 0.585 -11.165 1.00 91.19 131 SER A C 1
ATOM 1043 O O . SER A 1 131 ? -1.107 1.101 -10.779 1.00 91.19 131 SER A O 1
ATOM 1045 N N . PRO A 1 132 ? -2.831 1.082 -12.225 1.00 89.62 132 PRO A N 1
ATOM 1046 C CA . PRO A 1 132 ? -2.344 2.244 -12.977 1.00 89.62 132 PRO A CA 1
ATOM 1047 C C . PRO A 1 132 ? -2.131 3.478 -12.091 1.00 89.62 132 PRO A C 1
ATOM 1049 O O . PRO A 1 132 ? -1.099 4.142 -12.169 1.00 89.62 132 PRO A O 1
ATOM 1052 N N . SER A 1 133 ? -3.059 3.738 -11.162 1.00 87.81 133 SER A N 1
ATOM 1053 C CA . SER A 1 133 ? -2.914 4.831 -10.195 1.00 87.81 133 SER A CA 1
ATOM 1054 C C . SER A 1 133 ? -1.734 4.605 -9.246 1.00 87.81 133 SER A C 1
ATOM 1056 O O . SER A 1 133 ? -1.021 5.555 -8.932 1.00 87.81 133 SER A O 1
ATOM 1058 N N . ALA A 1 134 ? -1.482 3.365 -8.814 1.00 92.38 134 ALA A N 1
ATOM 1059 C CA . ALA A 1 134 ? -0.311 3.046 -8.001 1.00 92.38 134 ALA A CA 1
ATOM 1060 C C . ALA A 1 134 ? 1.003 3.314 -8.755 1.00 92.38 134 ALA A C 1
ATOM 1062 O O . ALA A 1 134 ? 1.916 3.900 -8.175 1.00 92.38 134 ALA A O 1
ATOM 1063 N N . TYR A 1 135 ? 1.084 2.968 -10.045 1.00 91.19 135 TYR A N 1
ATOM 1064 C CA . TYR A 1 135 ? 2.241 3.289 -10.886 1.00 91.19 135 TYR A CA 1
ATOM 1065 C C . TYR A 1 135 ? 2.441 4.801 -11.026 1.00 91.19 135 TYR A C 1
ATOM 1067 O O . TYR A 1 135 ? 3.545 5.284 -10.783 1.00 91.19 135 TYR A O 1
ATOM 1075 N N . ALA A 1 136 ? 1.376 5.559 -11.300 1.00 86.62 136 ALA A N 1
ATOM 1076 C CA . ALA A 1 136 ? 1.439 7.020 -11.402 1.00 86.62 136 ALA A CA 1
ATOM 1077 C C . ALA A 1 136 ? 1.851 7.692 -10.080 1.00 86.62 136 ALA A C 1
ATOM 1079 O O . ALA A 1 136 ? 2.644 8.631 -10.057 1.00 86.62 136 ALA A O 1
ATOM 1080 N N . ASN A 1 137 ? 1.333 7.207 -8.950 1.00 86.56 137 ASN A N 1
ATOM 1081 C CA . ASN A 1 137 ? 1.717 7.723 -7.639 1.00 86.56 137 ASN A CA 1
ATOM 1082 C C . ASN A 1 137 ? 3.186 7.412 -7.339 1.00 86.56 137 ASN A C 1
ATOM 1084 O O . ASN A 1 137 ? 3.905 8.270 -6.832 1.00 86.56 137 ASN A O 1
ATOM 1088 N N . HIS A 1 138 ? 3.654 6.212 -7.690 1.00 87.19 138 HIS A N 1
ATOM 1089 C CA . HIS A 1 138 ? 5.053 5.838 -7.513 1.00 87.19 138 HIS A CA 1
ATOM 1090 C C . HIS A 1 138 ? 5.965 6.686 -8.407 1.00 87.19 138 HIS A C 1
ATOM 1092 O O . HIS A 1 138 ? 7.014 7.145 -7.962 1.00 87.19 138 HIS A O 1
ATOM 1098 N N . ALA A 1 139 ? 5.529 6.963 -9.639 1.00 82.50 139 ALA A N 1
ATOM 1099 C CA . ALA A 1 139 ? 6.201 7.875 -10.552 1.00 82.50 139 ALA A CA 1
ATOM 1100 C C . ALA A 1 139 ? 6.409 9.259 -9.939 1.00 82.50 139 ALA A C 1
ATOM 1102 O O . ALA A 1 139 ? 7.517 9.786 -9.938 1.00 82.50 139 ALA A O 1
ATOM 110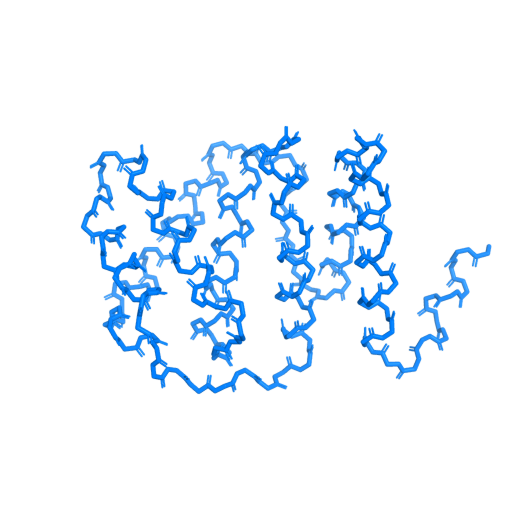3 N N . LEU A 1 140 ? 5.330 9.832 -9.403 1.00 79.69 140 LEU A N 1
ATOM 1104 C CA . LEU A 1 140 ? 5.326 11.162 -8.810 1.00 79.69 140 LEU A CA 1
ATOM 1105 C C . LEU A 1 140 ? 6.275 11.251 -7.610 1.00 79.69 140 LEU A C 1
ATOM 1107 O O . LEU A 1 140 ? 7.024 12.219 -7.490 1.00 79.69 140 LEU A O 1
ATOM 1111 N N . ILE A 1 141 ? 6.261 10.232 -6.749 1.00 80.50 141 ILE A N 1
ATOM 1112 C CA . ILE A 1 141 ? 7.142 10.152 -5.580 1.00 80.50 141 ILE A CA 1
ATOM 1113 C C . ILE A 1 141 ? 8.603 10.089 -6.028 1.00 80.50 141 ILE A C 1
ATOM 1115 O O . ILE A 1 141 ? 9.427 10.866 -5.551 1.00 80.50 141 ILE A O 1
ATOM 1119 N N . LEU A 1 142 ? 8.922 9.253 -7.014 1.00 70.44 142 LEU A N 1
ATOM 1120 C CA . LEU A 1 142 ? 10.279 9.165 -7.544 1.00 70.44 142 LEU A CA 1
ATOM 1121 C C . LEU A 1 142 ? 10.730 10.444 -8.253 1.00 70.44 142 LEU A C 1
ATOM 1123 O O . LEU A 1 142 ? 11.864 10.855 -8.054 1.00 70.44 142 LEU A O 1
ATOM 1127 N N . CYS A 1 143 ? 9.860 11.106 -9.019 1.00 66.75 143 CYS A N 1
ATOM 1128 C CA . CYS A 1 143 ? 10.165 12.390 -9.658 1.00 66.75 143 CYS A CA 1
ATOM 1129 C C . CYS A 1 143 ? 10.413 13.519 -8.648 1.00 66.75 143 CYS A C 1
ATOM 1131 O O . CYS A 1 143 ? 11.080 14.496 -8.982 1.00 66.75 143 CYS A O 1
ATOM 1133 N N . SER A 1 144 ? 9.891 13.407 -7.421 1.00 61.84 144 SER A N 1
ATOM 1134 C CA . SER A 1 144 ? 10.197 14.360 -6.348 1.00 61.84 144 SER A CA 1
ATOM 1135 C C . SER A 1 144 ? 11.624 14.206 -5.795 1.00 61.84 144 SER A C 1
ATOM 1137 O O . SER A 1 144 ? 12.144 15.140 -5.183 1.00 61.84 144 SER A O 1
ATOM 1139 N N . ASN A 1 145 ? 12.287 13.083 -6.101 1.00 58.03 145 ASN A N 1
ATOM 1140 C CA . ASN A 1 145 ? 13.686 12.804 -5.798 1.00 58.03 145 ASN A CA 1
ATOM 1141 C C . ASN A 1 145 ? 14.527 12.955 -7.083 1.00 58.03 145 ASN A C 1
ATOM 1143 O O . ASN A 1 145 ? 14.391 12.175 -8.023 1.00 58.03 145 ASN A O 1
ATOM 1147 N N . VAL A 1 146 ? 15.425 13.947 -7.126 1.00 51.75 146 VAL A N 1
ATOM 1148 C CA . VAL A 1 146 ? 16.215 14.318 -8.328 1.00 51.75 146 VAL A CA 1
ATOM 1149 C C . VAL A 1 146 ? 16.959 13.128 -8.970 1.00 51.75 146 VAL A C 1
ATOM 1151 O O . VAL A 1 146 ? 17.156 13.112 -10.182 1.00 51.75 146 VAL A O 1
ATOM 1154 N N . ASP A 1 147 ? 17.293 12.095 -8.193 1.00 57.69 147 ASP A N 1
ATOM 1155 C CA . ASP A 1 147 ? 18.033 10.911 -8.647 1.00 57.69 147 ASP A CA 1
ATOM 1156 C C . ASP A 1 147 ? 17.185 9.840 -9.378 1.00 57.69 147 ASP A C 1
ATOM 1158 O O . ASP A 1 147 ? 17.746 8.860 -9.872 1.00 57.69 147 ASP A O 1
ATOM 1162 N N . ASN A 1 148 ? 15.850 9.974 -9.454 1.00 60.56 148 ASN A N 1
ATOM 1163 C CA . ASN A 1 148 ? 14.954 8.937 -10.008 1.00 60.56 148 ASN A CA 1
ATOM 1164 C C . ASN A 1 148 ? 13.980 9.434 -11.103 1.00 60.56 148 ASN A C 1
ATOM 1166 O O . ASN A 1 148 ? 12.955 8.795 -11.360 1.00 60.56 148 ASN A O 1
ATOM 1170 N N . ILE A 1 149 ? 14.307 10.536 -11.785 1.00 67.25 149 ILE A N 1
ATOM 1171 C CA . ILE A 1 149 ? 13.445 11.179 -12.798 1.00 67.25 149 ILE A CA 1
ATOM 1172 C C . ILE A 1 149 ? 13.058 10.227 -13.949 1.00 67.25 149 ILE A C 1
ATOM 1174 O O . ILE A 1 149 ? 11.888 10.185 -14.322 1.00 67.25 149 ILE A O 1
ATOM 1178 N N . ASP A 1 150 ? 13.984 9.418 -14.476 1.00 71.12 150 ASP A N 1
ATOM 1179 C CA . ASP A 1 150 ? 13.710 8.524 -15.622 1.00 71.12 150 ASP A CA 1
ATOM 1180 C C . ASP A 1 150 ? 12.713 7.402 -15.284 1.00 71.12 150 ASP A C 1
ATOM 1182 O O . ASP A 1 150 ? 11.821 7.060 -16.072 1.00 71.12 150 ASP A O 1
ATOM 1186 N N . LEU A 1 151 ? 12.841 6.840 -14.077 1.00 70.38 151 LEU A N 1
ATOM 1187 C CA . LEU A 1 151 ? 11.922 5.823 -13.569 1.00 70.38 151 LEU A CA 1
ATOM 1188 C C . LEU A 1 151 ? 10.536 6.429 -13.333 1.00 70.38 151 LEU A C 1
ATOM 1190 O O . LEU A 1 151 ? 9.522 5.812 -13.665 1.00 70.38 151 LEU A O 1
ATOM 1194 N N . GLY A 1 152 ? 10.497 7.655 -12.807 1.00 69.38 152 GLY A N 1
ATOM 1195 C CA . GLY A 1 152 ? 9.255 8.389 -12.644 1.00 69.38 152 GLY A CA 1
ATOM 1196 C C . GLY A 1 152 ? 8.575 8.702 -13.978 1.00 69.38 152 GLY A C 1
ATOM 1197 O O . GLY A 1 152 ? 7.393 8.419 -14.147 1.00 69.38 152 GLY A O 1
ATOM 1198 N N . TYR A 1 153 ? 9.317 9.170 -14.979 1.00 68.81 153 TYR A N 1
ATOM 1199 C CA . TYR A 1 153 ? 8.776 9.432 -16.313 1.00 68.81 153 TYR A CA 1
ATOM 1200 C C . TYR A 1 153 ? 8.126 8.187 -16.945 1.00 68.81 153 TYR A C 1
ATOM 1202 O O . TYR A 1 153 ? 6.996 8.247 -17.435 1.00 68.81 153 TYR A O 1
ATOM 1210 N N . SER A 1 154 ? 8.800 7.037 -16.863 1.00 73.31 154 SER A N 1
ATOM 1211 C CA . SER A 1 154 ? 8.321 5.776 -17.448 1.00 73.31 154 SER A CA 1
ATOM 1212 C C . SER A 1 154 ? 7.021 5.284 -16.799 1.00 73.31 154 SER A C 1
ATOM 1214 O O . SER A 1 154 ? 6.077 4.905 -17.492 1.00 73.31 154 SER A O 1
ATOM 1216 N N . LEU A 1 155 ? 6.942 5.332 -15.465 1.00 67.62 155 LEU A N 1
ATOM 1217 C CA . LEU A 1 155 ? 5.741 4.951 -14.716 1.00 67.62 155 LEU A CA 1
ATOM 1218 C C . LEU A 1 155 ? 4.576 5.937 -14.928 1.00 67.62 155 LEU A C 1
ATOM 1220 O O . LEU A 1 155 ? 3.418 5.527 -14.897 1.00 67.62 155 LEU A O 1
ATOM 1224 N N . GLY A 1 156 ? 4.871 7.222 -15.153 1.00 72.75 156 GLY A N 1
ATOM 1225 C CA . GLY A 1 156 ? 3.866 8.243 -15.454 1.00 72.75 156 GLY A CA 1
ATOM 1226 C C . GLY A 1 156 ? 3.197 8.025 -16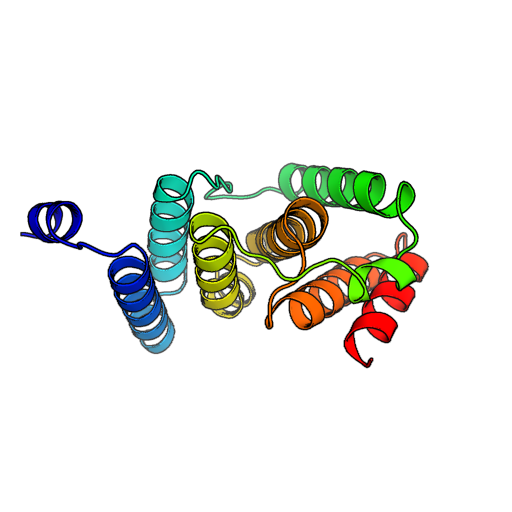.811 1.00 72.75 156 GLY A C 1
ATOM 1227 O O . GLY A 1 156 ? 1.973 8.085 -16.896 1.00 72.75 156 GLY A O 1
ATOM 1228 N N . ASN A 1 157 ? 3.980 7.706 -17.847 1.00 76.31 157 ASN A N 1
ATOM 1229 C CA . ASN A 1 157 ? 3.441 7.372 -19.169 1.00 76.31 157 ASN A CA 1
ATOM 1230 C C . ASN A 1 157 ? 2.564 6.115 -19.124 1.00 76.31 157 ASN A C 1
ATOM 1232 O O . ASN A 1 157 ? 1.476 6.114 -19.684 1.00 76.31 157 ASN A O 1
ATOM 1236 N N . LEU A 1 158 ? 2.994 5.090 -18.383 1.00 74.81 158 LEU A N 1
ATOM 1237 C CA . LEU A 1 158 ? 2.247 3.841 -18.227 1.00 74.81 158 LEU A CA 1
ATOM 1238 C C . LEU A 1 158 ? 0.831 4.043 -17.662 1.00 74.81 158 LEU A C 1
ATOM 1240 O O . LEU A 1 158 ? -0.068 3.267 -17.953 1.00 74.81 158 LEU A O 1
ATOM 1244 N N . ALA A 1 159 ? 0.630 5.057 -16.819 1.00 69.12 159 ALA A N 1
ATOM 1245 C CA . ALA A 1 159 ? -0.668 5.332 -16.211 1.00 69.12 159 ALA A CA 1
ATOM 1246 C C . ALA A 1 159 ? -1.675 6.007 -17.159 1.00 69.12 159 ALA A C 1
ATOM 1248 O O . ALA A 1 159 ? -2.844 6.145 -16.794 1.00 69.12 159 ALA A O 1
ATOM 1249 N N . LEU A 1 160 ? -1.217 6.485 -18.318 1.00 70.38 160 LEU A N 1
ATOM 1250 C CA . LEU A 1 160 ? -2.042 7.155 -19.323 1.00 70.38 160 LEU A CA 1
ATOM 1251 C C . LEU A 1 160 ? -2.548 6.201 -20.417 1.00 70.38 160 LEU A C 1
ATOM 1253 O O . LEU A 1 160 ? -3.460 6.587 -21.150 1.00 70.38 160 LEU A O 1
ATOM 1257 N N . ASP A 1 161 ? -1.974 4.999 -20.501 1.00 61.25 161 ASP A N 1
ATOM 1258 C CA . ASP A 1 161 ? -2.350 3.924 -21.428 1.00 61.25 161 ASP A CA 1
ATOM 1259 C C . ASP A 1 161 ? -3.411 2.986 -20.816 1.00 61.25 161 ASP A C 1
ATOM 1261 O O . ASP A 1 161 ? -4.318 2.554 -21.568 1.00 61.25 161 ASP A O 1
#

Secondary structure (DSSP, 8-state):
-HHHHHHS-SSHHHHHHHHHHHHHHHHHTT-HHHHHHHHHHHHHHTT----SS--HHHHHHHHHHHHHHHHTS-GGGGGGSPBP--HHHHHHHHHHHHHHHHHHHH-TTHHHHHHHHHHHHHHHH-B-TTHHHHHHHHHHHHHTSGGGHHHHHHHHHHTT-